Protein AF-A0A061RNR7-F1 (afdb_monomer_lite)

Structure (mmCIF, N/CA/C/O backbone):
data_AF-A0A061RNR7-F1
#
_entry.id   AF-A0A061RNR7-F1
#
loop_
_atom_site.group_PDB
_atom_site.id
_atom_site.type_symbol
_atom_site.label_atom_id
_atom_site.label_alt_id
_atom_site.label_comp_id
_atom_site.label_asym_id
_atom_site.label_entity_id
_atom_site.label_seq_id
_atom_site.pdbx_PDB_ins_code
_atom_site.Cartn_x
_atom_site.Cartn_y
_atom_site.Cartn_z
_atom_site.occupancy
_atom_site.B_iso_or_equiv
_atom_site.auth_seq_id
_atom_site.auth_comp_id
_atom_site.auth_asym_id
_atom_site.auth_atom_id
_atom_site.pdbx_PDB_model_num
ATOM 1 N N . MET A 1 1 ? -3.857 -25.253 -46.825 1.00 35.62 1 MET A N 1
ATOM 2 C CA . MET A 1 1 ? -3.218 -25.472 -45.512 1.00 35.62 1 MET A CA 1
ATOM 3 C C . MET A 1 1 ? -2.551 -24.165 -45.118 1.00 35.62 1 MET A C 1
ATOM 5 O O . MET A 1 1 ? -1.529 -23.829 -45.698 1.00 35.62 1 MET A O 1
ATOM 9 N N . SER A 1 2 ? -3.185 -23.383 -44.243 1.00 35.28 2 SER A N 1
ATOM 10 C CA . SER A 1 2 ? -2.584 -22.168 -43.675 1.00 35.28 2 SER A CA 1
ATOM 11 C C . SER A 1 2 ? -1.634 -22.560 -42.545 1.00 35.28 2 SER A C 1
ATOM 13 O O . SER A 1 2 ? -2.029 -23.392 -41.726 1.00 35.28 2 SER A O 1
ATOM 15 N N . PRO A 1 3 ? -0.423 -21.991 -42.450 1.00 45.66 3 PRO A N 1
ATOM 16 C CA . PRO A 1 3 ? 0.378 -22.135 -41.252 1.00 45.66 3 PRO A CA 1
ATOM 17 C C . PRO A 1 3 ? -0.126 -21.168 -40.173 1.00 45.66 3 PRO A C 1
ATOM 19 O O . PRO A 1 3 ? -0.420 -20.002 -40.434 1.00 45.66 3 PRO A O 1
ATOM 22 N N . ASN A 1 4 ? -0.249 -21.714 -38.965 1.00 39.75 4 ASN A N 1
ATOM 23 C CA . ASN A 1 4 ? -0.663 -21.056 -37.733 1.00 39.75 4 ASN A CA 1
ATOM 24 C C . ASN A 1 4 ? 0.118 -19.761 -37.466 1.00 39.75 4 ASN A C 1
ATOM 26 O O . ASN A 1 4 ? 1.344 -19.780 -37.367 1.00 39.75 4 ASN A O 1
ATOM 30 N N . SER A 1 5 ? -0.606 -18.662 -37.247 1.00 41.75 5 SER A N 1
ATOM 31 C CA . SER A 1 5 ? -0.076 -17.485 -36.562 1.00 41.75 5 SER A CA 1
ATOM 32 C C . SER A 1 5 ? 0.045 -17.830 -35.077 1.00 41.75 5 SER A C 1
ATOM 34 O O . SER A 1 5 ? -0.924 -17.761 -34.326 1.00 41.75 5 SER A O 1
ATOM 36 N N . GLN A 1 6 ? 1.226 -18.287 -34.660 1.00 41.53 6 GLN A N 1
ATOM 37 C CA . GLN A 1 6 ? 1.593 -18.225 -33.252 1.00 41.53 6 GLN A CA 1
ATOM 38 C C . GLN A 1 6 ? 1.894 -16.764 -32.940 1.00 41.53 6 GLN A C 1
ATOM 40 O O . GLN A 1 6 ? 2.841 -16.188 -33.475 1.00 41.53 6 GLN A O 1
ATOM 45 N N . THR A 1 7 ? 1.060 -16.158 -32.102 1.00 43.28 7 THR A N 1
ATOM 46 C CA . THR A 1 7 ? 1.333 -14.869 -31.475 1.00 43.28 7 THR A CA 1
ATOM 47 C C . THR A 1 7 ? 2.645 -14.994 -30.703 1.00 43.28 7 THR A C 1
ATOM 49 O O . THR A 1 7 ? 2.682 -15.570 -29.618 1.00 43.28 7 THR A O 1
ATOM 52 N N . GLN A 1 8 ? 3.742 -14.500 -31.278 1.00 38.94 8 GLN A N 1
ATOM 53 C CA . GLN A 1 8 ? 4.960 -14.249 -30.520 1.00 38.94 8 GLN A CA 1
ATOM 54 C C . GLN A 1 8 ? 4.630 -13.165 -29.498 1.00 38.94 8 GLN A C 1
ATOM 56 O O . GLN A 1 8 ? 4.454 -12.000 -29.849 1.00 38.94 8 GLN A O 1
ATOM 61 N N . ILE A 1 9 ? 4.512 -13.561 -28.234 1.00 49.00 9 ILE A N 1
ATOM 62 C CA . ILE A 1 9 ? 4.596 -12.626 -27.119 1.00 49.00 9 ILE A CA 1
ATOM 63 C C . ILE A 1 9 ? 6.026 -12.089 -27.172 1.00 49.00 9 ILE A C 1
ATOM 65 O O . ILE A 1 9 ? 6.976 -12.815 -26.880 1.00 49.00 9 ILE A O 1
ATOM 69 N N . SER A 1 10 ? 6.184 -10.856 -27.651 1.00 44.12 10 SER A N 1
ATOM 70 C CA . SER A 1 10 ? 7.470 -10.168 -27.689 1.00 44.12 10 SER A CA 1
ATOM 71 C C . SER A 1 10 ? 8.050 -10.148 -26.279 1.00 44.12 10 SER A C 1
ATOM 73 O O . SER A 1 10 ? 7.460 -9.566 -25.369 1.00 44.12 10 SER A O 1
ATOM 75 N N . SER A 1 11 ? 9.203 -10.785 -26.095 1.00 47.28 11 SER A N 1
ATOM 76 C CA . SER A 1 11 ? 9.985 -10.766 -24.861 1.00 47.28 11 SER A CA 1
ATOM 77 C C . SER A 1 11 ? 10.716 -9.429 -24.695 1.00 47.28 11 SER A C 1
ATOM 79 O O . SER A 1 11 ? 11.931 -9.408 -24.494 1.00 47.28 11 SER A O 1
ATOM 81 N N . GLU A 1 12 ? 9.998 -8.314 -24.829 1.00 52.12 12 GLU A N 1
ATOM 82 C CA . GLU A 1 12 ? 10.505 -7.021 -24.374 1.00 52.12 12 GLU A CA 1
ATOM 83 C C . GLU A 1 12 ? 10.797 -7.164 -22.876 1.00 52.12 12 GLU A C 1
ATOM 85 O O . GLU A 1 12 ? 9.929 -7.634 -22.128 1.00 52.12 12 GLU A O 1
ATOM 90 N N . PRO A 1 13 ? 12.021 -6.870 -22.410 1.00 47.91 13 PRO A N 1
ATO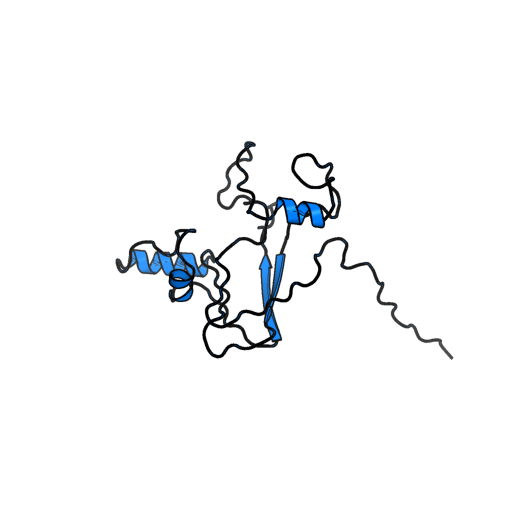M 91 C CA . PRO A 1 13 ? 12.378 -7.170 -21.044 1.00 47.91 13 PRO A CA 1
ATOM 92 C C . PRO A 1 13 ? 11.571 -6.254 -20.128 1.00 47.91 13 PRO A C 1
ATOM 94 O O . PRO A 1 13 ? 11.826 -5.057 -20.034 1.00 47.91 13 PRO A O 1
ATOM 97 N N . SER A 1 14 ? 10.669 -6.842 -19.346 1.00 50.00 14 SER A N 1
ATOM 98 C CA . SER A 1 14 ? 10.030 -6.211 -18.181 1.00 50.00 14 SER A CA 1
ATOM 99 C C . SER A 1 14 ? 11.029 -5.597 -17.179 1.00 50.00 14 SER A C 1
ATOM 101 O O . SER A 1 14 ? 10.627 -4.915 -16.245 1.00 50.00 14 SER A O 1
ATOM 103 N N . ARG A 1 15 ? 12.336 -5.818 -17.381 1.00 53.91 15 ARG A N 1
ATOM 104 C CA . ARG A 1 15 ? 13.461 -5.337 -16.574 1.00 53.91 15 ARG A CA 1
ATOM 105 C C . ARG A 1 15 ? 13.874 -3.887 -16.826 1.00 53.91 15 ARG A C 1
ATOM 107 O O . ARG A 1 15 ? 14.738 -3.408 -16.106 1.00 53.91 15 ARG A O 1
ATOM 114 N N . VAL A 1 16 ? 13.348 -3.194 -17.843 1.00 63.72 16 VAL A N 1
ATOM 115 C CA . VAL A 1 16 ? 13.821 -1.820 -18.129 1.00 63.72 16 VAL A CA 1
ATOM 116 C C . VAL A 1 16 ? 13.364 -0.822 -17.056 1.00 63.72 16 VAL A C 1
ATOM 118 O O . VAL A 1 16 ? 14.097 0.113 -16.757 1.00 63.72 16 VAL A O 1
ATOM 121 N N . PHE A 1 17 ? 12.192 -1.036 -16.448 1.00 66.19 17 PHE A N 1
ATOM 122 C CA . PHE A 1 17 ? 11.580 -0.083 -15.508 1.00 66.19 17 PHE A CA 1
ATOM 123 C C . PHE A 1 17 ? 11.109 -0.716 -14.187 1.00 66.19 17 PHE A C 1
ATOM 125 O O . PHE A 1 17 ? 10.365 -0.083 -13.444 1.00 66.19 17 PHE A O 1
ATOM 132 N N . GLY A 1 18 ? 11.501 -1.962 -13.901 1.00 65.81 18 GLY A N 1
ATOM 133 C CA . GLY A 1 18 ? 11.032 -2.706 -12.732 1.00 65.81 18 GLY A CA 1
ATOM 134 C C . GLY A 1 18 ? 12.139 -3.496 -12.044 1.00 65.81 18 GLY A C 1
ATOM 135 O O . GLY A 1 18 ? 13.037 -4.034 -12.693 1.00 65.81 18 GLY A O 1
ATOM 136 N N . GLU A 1 19 ? 12.049 -3.571 -10.720 1.00 74.62 19 GLU A N 1
ATOM 137 C CA . GLU A 1 19 ? 12.882 -4.435 -9.885 1.00 74.62 19 GLU A CA 1
ATOM 138 C C . GLU A 1 19 ? 12.468 -5.908 -10.006 1.00 74.62 19 GLU A C 1
ATOM 140 O O . GLU A 1 19 ? 11.373 -6.245 -10.464 1.00 74.62 19 GLU A O 1
ATOM 145 N N . ASN A 1 20 ? 13.350 -6.809 -9.563 1.00 77.12 20 ASN A N 1
ATOM 146 C CA . ASN A 1 20 ? 12.965 -8.204 -9.360 1.00 77.12 20 ASN A CA 1
ATOM 147 C C . ASN A 1 20 ? 11.935 -8.311 -8.222 1.00 77.12 20 ASN A C 1
ATOM 149 O O . ASN A 1 20 ? 11.868 -7.464 -7.338 1.00 77.12 20 ASN A O 1
ATOM 153 N N . THR A 1 21 ? 11.160 -9.394 -8.201 1.00 85.88 21 THR A N 1
ATOM 154 C CA . THR A 1 21 ? 10.206 -9.649 -7.117 1.00 85.88 21 THR A CA 1
ATOM 155 C C . THR A 1 21 ? 10.923 -9.899 -5.788 1.00 85.88 21 THR A C 1
ATOM 157 O O . THR A 1 21 ? 11.771 -10.787 -5.691 1.00 85.88 21 THR A O 1
ATOM 160 N N . HIS A 1 22 ? 10.528 -9.161 -4.750 1.00 87.94 22 HIS A N 1
ATOM 161 C CA . HIS A 1 22 ? 10.964 -9.382 -3.374 1.00 87.94 22 HIS A CA 1
ATOM 162 C C . HIS A 1 22 ? 9.978 -10.313 -2.661 1.00 87.94 22 HIS A C 1
ATOM 164 O O . HIS A 1 22 ? 8.774 -10.064 -2.664 1.00 87.94 22 HIS A O 1
ATOM 170 N N . VAL A 1 23 ? 10.483 -11.386 -2.043 1.00 94.69 23 VAL A N 1
ATOM 171 C CA . VAL A 1 23 ? 9.674 -12.328 -1.254 1.00 94.69 23 VAL A CA 1
ATOM 172 C C . VAL A 1 23 ? 10.069 -12.203 0.211 1.00 94.69 23 VAL A C 1
ATOM 174 O O . VAL A 1 23 ? 11.228 -12.420 0.564 1.00 94.69 23 VAL A O 1
ATOM 177 N N . LEU A 1 24 ? 9.104 -11.850 1.058 1.00 95.00 24 LEU A N 1
ATOM 178 C CA . LEU A 1 24 ? 9.287 -11.673 2.497 1.00 95.00 24 LEU A CA 1
ATOM 179 C C . LEU A 1 24 ? 8.515 -12.755 3.254 1.00 95.00 24 LEU A C 1
ATOM 181 O O . LEU A 1 24 ? 7.393 -13.095 2.886 1.00 95.00 24 LEU A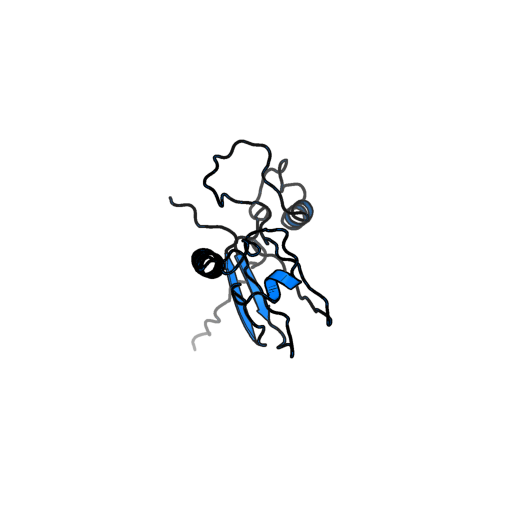 O 1
ATOM 185 N N . ARG A 1 25 ? 9.111 -13.279 4.329 1.00 96.44 25 ARG A N 1
ATOM 186 C CA . ARG A 1 25 ? 8.473 -14.249 5.227 1.00 96.44 25 ARG A CA 1
ATOM 187 C C . ARG A 1 25 ? 8.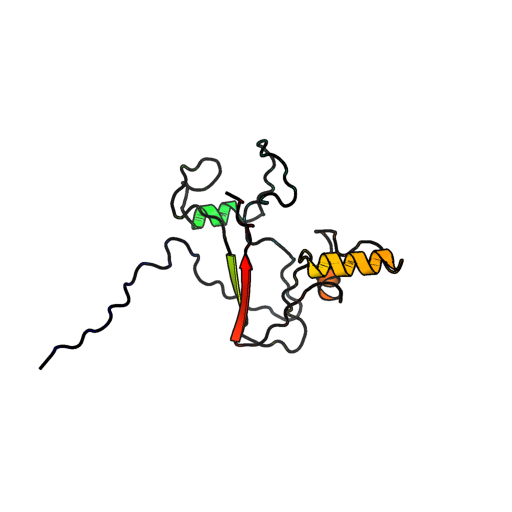597 -13.780 6.669 1.00 96.44 25 ARG A C 1
ATOM 189 O O . ARG A 1 25 ? 9.612 -14.034 7.318 1.00 96.44 25 ARG A O 1
ATOM 196 N N . TYR A 1 26 ? 7.554 -13.126 7.162 1.00 95.62 26 TYR A N 1
ATOM 197 C CA . TYR A 1 26 ? 7.478 -12.691 8.552 1.00 95.62 26 TYR A CA 1
ATOM 198 C C . TYR A 1 26 ? 7.263 -13.889 9.485 1.00 95.62 26 TYR A C 1
ATOM 200 O O . TYR A 1 26 ? 6.460 -14.778 9.210 1.00 95.62 26 TYR A O 1
ATOM 208 N N . GLN A 1 27 ? 8.012 -13.923 10.583 1.00 95.75 27 GLN A N 1
ATOM 209 C CA . GLN A 1 27 ? 7.760 -14.793 11.732 1.00 95.75 27 GLN A CA 1
ATOM 210 C C . GLN A 1 27 ? 6.846 -14.085 12.744 1.00 95.75 27 GLN A C 1
ATOM 212 O O . GLN A 1 27 ? 6.766 -12.854 12.721 1.00 95.75 27 GLN A O 1
ATOM 217 N N . PRO A 1 28 ? 6.205 -14.821 13.672 1.00 93.88 28 PRO A N 1
ATOM 218 C CA . PRO A 1 28 ? 5.426 -14.212 14.746 1.00 93.88 28 PRO A CA 1
ATOM 219 C C . PRO A 1 28 ? 6.200 -13.106 15.479 1.00 93.88 28 PRO A C 1
ATOM 221 O O . PRO A 1 28 ? 7.352 -13.294 15.875 1.00 93.88 28 PRO A O 1
ATOM 224 N N . GLY A 1 29 ? 5.565 -11.942 15.628 1.00 89.81 29 GLY A N 1
ATOM 225 C CA . GLY A 1 29 ? 6.142 -10.753 16.264 1.00 89.81 29 GLY A CA 1
ATOM 226 C C . GLY A 1 29 ? 7.066 -9.912 15.375 1.00 89.81 29 GLY A C 1
ATOM 227 O O . GLY A 1 29 ? 7.459 -8.819 15.781 1.00 89.81 29 GLY A O 1
ATOM 228 N N . GLN A 1 30 ? 7.412 -10.372 14.169 1.00 93.81 30 GLN A N 1
ATOM 229 C CA . GLN A 1 30 ? 8.125 -9.537 13.207 1.00 93.81 30 GLN A CA 1
ATOM 230 C C . GLN A 1 30 ? 7.175 -8.552 12.536 1.00 93.81 30 GLN A C 1
ATOM 232 O O . GLN A 1 30 ? 5.999 -8.832 12.316 1.00 93.81 30 GLN A O 1
ATOM 237 N N . LYS A 1 31 ? 7.721 -7.395 12.180 1.00 89.69 31 LYS A N 1
ATOM 238 C CA . LYS A 1 31 ? 6.983 -6.298 11.567 1.00 89.69 31 LYS A CA 1
ATOM 239 C C . LYS A 1 31 ? 7.892 -5.495 10.652 1.00 89.69 31 LYS A C 1
ATOM 241 O O . LYS A 1 31 ? 9.117 -5.587 10.749 1.00 89.69 31 LYS A O 1
ATOM 246 N N . TYR A 1 32 ? 7.276 -4.690 9.800 1.00 88.44 32 TYR A N 1
ATOM 247 C CA . TYR A 1 32 ? 7.943 -3.609 9.091 1.00 88.44 32 TYR A CA 1
ATOM 248 C C . TYR A 1 32 ? 7.270 -2.305 9.515 1.00 88.44 32 TYR A C 1
ATOM 250 O O . TYR A 1 32 ? 6.054 -2.174 9.402 1.00 88.44 32 TYR A O 1
ATOM 258 N N . GLU A 1 33 ? 8.049 -1.371 10.058 1.00 85.56 33 GLU A N 1
ATOM 259 C CA . GLU A 1 33 ? 7.558 -0.031 10.376 1.00 85.56 33 GLU A CA 1
ATOM 260 C C . GLU A 1 33 ? 7.052 0.680 9.115 1.00 85.56 33 GLU A C 1
ATOM 262 O O . GLU A 1 33 ? 7.547 0.442 8.008 1.00 85.56 33 GLU A O 1
ATOM 267 N N . ALA A 1 34 ? 6.064 1.559 9.285 1.00 84.25 34 ALA A N 1
ATOM 268 C CA . ALA A 1 34 ? 5.507 2.330 8.182 1.00 84.25 34 ALA A CA 1
ATOM 269 C C . ALA A 1 34 ? 6.598 3.184 7.514 1.00 84.25 34 ALA A C 1
ATOM 271 O O . ALA A 1 34 ? 7.345 3.898 8.181 1.00 84.25 34 ALA A O 1
ATOM 272 N N . HIS A 1 35 ? 6.677 3.115 6.189 1.00 82.62 35 HIS A N 1
ATOM 273 C CA . HIS A 1 35 ? 7.671 3.819 5.384 1.00 82.62 35 HIS A CA 1
ATOM 274 C C . HIS A 1 35 ? 7.083 4.203 4.024 1.00 82.62 35 HIS A C 1
ATOM 276 O O . HIS A 1 35 ? 5.916 3.937 3.734 1.00 82.62 35 HIS A O 1
ATOM 282 N N . LEU A 1 36 ? 7.894 4.875 3.210 1.00 82.38 36 LEU A N 1
ATOM 283 C CA . LEU A 1 36 ? 7.601 5.138 1.808 1.00 82.38 36 LEU A CA 1
ATOM 284 C C . LEU A 1 36 ? 8.527 4.287 0.951 1.00 82.38 36 LEU A C 1
ATOM 286 O O . LEU A 1 36 ? 9.723 4.209 1.233 1.00 82.38 36 LEU A O 1
ATOM 290 N N . ASP A 1 37 ? 7.977 3.703 -0.109 1.00 83.94 37 ASP A N 1
ATOM 291 C CA . ASP A 1 37 ? 8.768 2.920 -1.060 1.00 83.94 37 ASP A CA 1
ATOM 292 C C . ASP A 1 37 ? 9.590 3.810 -1.994 1.00 83.94 37 ASP A C 1
ATOM 294 O O . ASP A 1 37 ? 10.603 3.360 -2.527 1.00 83.94 37 ASP A O 1
ATOM 298 N N . SER A 1 38 ? 9.177 5.071 -2.164 1.00 79.81 38 SER A N 1
ATOM 299 C CA . SER A 1 38 ? 9.902 6.084 -2.925 1.00 79.81 38 SER A CA 1
ATOM 300 C C . SER A 1 38 ? 11.094 6.660 -2.160 1.00 79.81 38 SER A C 1
ATOM 302 O O . SER A 1 38 ? 11.034 6.921 -0.956 1.00 79.81 38 SER A O 1
ATOM 304 N N . CYS A 1 39 ? 12.151 6.970 -2.897 1.00 74.00 39 CYS A N 1
ATOM 305 C CA . CYS A 1 39 ? 13.337 7.673 -2.429 1.00 74.00 39 CYS A CA 1
ATOM 306 C C . CYS A 1 39 ? 13.105 9.106 -2.026 1.00 74.00 39 CYS A C 1
ATOM 308 O O . CYS A 1 39 ? 13.763 9.593 -1.110 1.00 74.00 39 CYS A O 1
ATOM 310 N N . PHE A 1 40 ? 12.213 9.791 -2.721 1.00 68.19 40 PHE A N 1
ATOM 311 C CA . PHE A 1 40 ? 12.036 11.216 -2.552 1.00 68.19 40 PHE A CA 1
ATOM 312 C C . PHE A 1 40 ? 10.665 11.508 -1.966 1.00 68.19 40 PHE A C 1
ATOM 314 O O . PHE A 1 40 ? 9.644 11.035 -2.462 1.00 68.19 40 PHE A O 1
ATOM 321 N N . LEU A 1 41 ? 10.630 12.357 -0.940 1.00 62.03 41 LEU A N 1
ATOM 322 C CA . LEU A 1 41 ? 9.398 13.033 -0.561 1.00 62.03 41 LEU A CA 1
ATOM 323 C C . LEU A 1 41 ? 9.041 14.022 -1.673 1.00 62.03 41 LEU A C 1
ATOM 325 O O . LEU A 1 41 ? 9.468 15.175 -1.645 1.00 62.03 41 LEU A O 1
ATOM 329 N N . SER A 1 42 ? 8.277 13.599 -2.679 1.00 50.78 42 SER A N 1
ATOM 330 C CA . SER A 1 42 ? 7.640 14.575 -3.559 1.00 50.78 42 SER A CA 1
ATOM 331 C C . SER A 1 42 ? 6.473 15.221 -2.820 1.00 50.78 42 SER A C 1
ATOM 333 O O . SER A 1 42 ? 5.442 14.589 -2.600 1.00 50.78 42 SER A O 1
ATOM 335 N N . ASP A 1 43 ? 6.651 16.484 -2.448 1.00 47.38 43 ASP A N 1
ATOM 336 C CA . ASP A 1 43 ? 5.614 17.515 -2.399 1.00 47.38 43 ASP A CA 1
ATOM 337 C C . ASP A 1 43 ? 4.247 17.105 -1.821 1.00 47.38 43 ASP A C 1
ATOM 339 O O . ASP A 1 43 ? 3.206 17.422 -2.394 1.00 47.38 43 ASP A O 1
ATOM 343 N N . PHE A 1 44 ? 4.202 16.518 -0.620 1.00 45.25 44 PHE A N 1
ATOM 344 C CA . PHE A 1 44 ? 2.932 16.424 0.123 1.00 45.25 44 PHE A CA 1
ATOM 345 C C . PHE A 1 44 ? 2.412 17.809 0.589 1.00 45.25 44 PHE A C 1
ATOM 347 O O . PHE A 1 44 ? 1.389 17.884 1.264 1.00 45.25 44 PHE A O 1
ATOM 354 N N . ALA A 1 45 ? 3.106 18.913 0.262 1.00 37.91 45 ALA A N 1
ATOM 355 C CA . ALA A 1 45 ? 2.803 20.249 0.781 1.00 37.91 45 ALA A CA 1
ATOM 356 C C . ALA A 1 45 ? 3.088 21.433 -0.171 1.00 37.91 45 ALA A C 1
ATOM 358 O O . ALA A 1 45 ? 3.243 22.552 0.307 1.00 37.91 45 ALA A O 1
ATOM 359 N N . GLY A 1 46 ? 3.175 21.245 -1.497 1.00 39.47 46 GLY A N 1
ATOM 360 C CA . GLY A 1 46 ? 3.311 22.381 -2.434 1.00 39.47 46 GLY A CA 1
ATOM 361 C C . GLY A 1 46 ? 4.525 23.297 -2.185 1.00 39.47 46 GLY A C 1
ATOM 362 O O . GLY A 1 46 ? 4.532 24.453 -2.610 1.00 39.47 46 GLY A O 1
ATOM 363 N N . THR A 1 47 ? 5.544 22.808 -1.480 1.00 39.19 47 THR A N 1
ATOM 364 C CA . THR A 1 47 ? 6.751 23.564 -1.161 1.00 39.19 47 THR A CA 1
ATOM 365 C C . THR A 1 47 ? 7.662 23.590 -2.377 1.00 39.19 47 THR A C 1
ATOM 367 O O . THR A 1 47 ? 8.154 22.563 -2.832 1.00 39.19 47 THR A O 1
ATOM 370 N N . SER A 1 48 ? 7.858 24.792 -2.916 1.00 41.66 48 SER A N 1
ATOM 371 C CA . SER A 1 48 ? 8.780 25.079 -4.009 1.00 41.66 48 SER A CA 1
ATOM 372 C C . SER A 1 48 ? 10.144 24.434 -3.770 1.00 41.66 48 SER A C 1
ATOM 374 O O . SER A 1 48 ? 10.743 24.616 -2.713 1.00 41.66 48 SER A O 1
ATOM 376 N N . ARG A 1 49 ? 10.642 23.725 -4.789 1.00 49.00 49 ARG A N 1
ATOM 377 C CA . ARG A 1 49 ? 11.988 23.148 -4.857 1.00 49.00 49 ARG A CA 1
ATOM 378 C C . ARG A 1 49 ? 13.053 24.232 -4.682 1.00 49.00 49 ARG A C 1
ATOM 380 O O . ARG A 1 49 ? 13.526 24.804 -5.660 1.00 49.00 49 ARG A O 1
ATOM 387 N N . THR A 1 50 ? 13.451 24.494 -3.447 1.00 39.31 50 THR A N 1
ATOM 388 C CA . THR A 1 50 ? 14.752 25.078 -3.136 1.00 39.31 50 THR A CA 1
ATOM 389 C C . THR A 1 50 ? 15.622 23.947 -2.620 1.00 39.31 50 THR A C 1
ATOM 391 O O . THR A 1 50 ? 15.336 23.338 -1.594 1.00 39.31 50 THR A O 1
ATOM 394 N N . SER A 1 51 ? 16.619 23.613 -3.429 1.00 50.12 51 SER A N 1
ATOM 395 C CA . SER A 1 51 ? 17.723 22.703 -3.149 1.00 50.12 51 SER A CA 1
ATOM 396 C C . SER A 1 51 ? 18.188 22.760 -1.689 1.00 50.12 51 SER A C 1
ATOM 398 O O . SER A 1 51 ? 18.687 23.802 -1.283 1.00 50.12 51 SER A O 1
ATOM 400 N N . GLU A 1 52 ? 18.010 21.665 -0.939 1.00 44.06 52 GLU A N 1
ATOM 401 C CA . GLU A 1 52 ? 19.045 21.000 -0.109 1.00 44.06 52 GLU A CA 1
ATOM 402 C C . GLU A 1 52 ? 18.494 20.002 0.930 1.00 44.06 52 GLU A C 1
ATOM 404 O O . GLU A 1 52 ? 19.264 19.195 1.431 1.00 44.06 52 GLU A O 1
ATOM 409 N N . GLU A 1 53 ? 17.181 19.912 1.165 1.00 44.84 53 GLU A N 1
ATOM 410 C CA . GLU A 1 53 ? 16.607 18.884 2.062 1.00 44.84 53 GLU A CA 1
ATOM 411 C C . GLU A 1 53 ? 15.457 18.108 1.405 1.00 44.84 53 GLU A C 1
ATOM 413 O O . GLU A 1 53 ? 14.334 18.038 1.902 1.00 44.84 53 GLU A O 1
ATOM 418 N N . LEU A 1 54 ? 15.733 17.463 0.270 1.00 52.53 54 LEU A N 1
ATOM 419 C CA . LEU A 1 54 ? 14.956 16.268 -0.056 1.00 52.53 54 LEU A CA 1
ATOM 420 C C . LEU A 1 54 ? 15.373 15.203 0.957 1.00 52.53 54 LEU A C 1
ATOM 422 O O . LEU A 1 54 ? 16.454 14.632 0.835 1.00 52.53 54 LEU A O 1
ATOM 426 N N . LEU A 1 55 ? 14.538 14.989 1.979 1.00 56.84 55 LEU A N 1
ATOM 427 C CA . LEU A 1 55 ? 14.661 13.872 2.916 1.00 56.84 55 LEU A CA 1
ATOM 428 C C . LEU A 1 55 ? 14.609 12.576 2.102 1.00 56.84 55 LEU A C 1
ATOM 430 O O . LEU A 1 55 ? 13.536 12.063 1.784 1.00 56.84 55 LEU A O 1
ATOM 434 N N . MET A 1 56 ? 15.786 12.111 1.693 1.00 62.22 56 MET A N 1
ATOM 435 C CA . MET A 1 56 ? 15.956 10.868 0.967 1.00 62.22 56 MET A CA 1
ATOM 436 C C . MET A 1 56 ? 15.827 9.725 1.965 1.00 62.22 56 MET A C 1
ATOM 438 O O . MET A 1 56 ? 16.484 9.741 3.009 1.00 62.22 56 MET A O 1
ATOM 442 N N . SER A 1 57 ? 14.968 8.753 1.673 1.00 63.78 57 SER A N 1
ATOM 443 C CA . SER A 1 57 ? 14.775 7.622 2.578 1.00 63.78 57 SER A CA 1
ATOM 444 C C . SER A 1 57 ? 16.081 6.833 2.758 1.00 63.78 57 SER A C 1
ATOM 446 O O . SER A 1 57 ? 16.899 6.689 1.841 1.00 63.78 57 SER A O 1
ATOM 448 N N . THR A 1 58 ? 16.314 6.343 3.977 1.00 59.22 58 THR A N 1
ATOM 449 C CA . THR A 1 58 ? 17.464 5.486 4.287 1.00 59.22 58 THR A CA 1
ATOM 450 C C . THR A 1 58 ? 17.360 4.196 3.465 1.00 59.22 58 THR A C 1
ATOM 452 O O . THR A 1 58 ? 16.383 3.467 3.598 1.00 59.22 58 THR A O 1
ATOM 455 N N . GLY A 1 59 ? 18.347 3.927 2.602 1.00 62.94 59 GLY A N 1
ATOM 456 C CA . GLY A 1 59 ? 18.363 2.784 1.672 1.00 62.94 59 GLY A CA 1
ATOM 457 C C . GLY A 1 59 ? 18.174 3.150 0.195 1.00 62.94 59 GLY A C 1
ATOM 458 O O . GLY A 1 59 ? 18.346 2.301 -0.683 1.00 62.94 59 GLY A O 1
ATOM 459 N N . CYS A 1 60 ? 17.846 4.408 -0.108 1.00 70.69 60 CYS A N 1
ATOM 460 C CA . CYS A 1 60 ? 17.684 4.840 -1.492 1.00 70.69 60 CYS A CA 1
ATOM 461 C C . CYS A 1 60 ? 18.958 5.054 -2.311 1.00 70.69 60 CYS A C 1
ATOM 463 O O . CYS A 1 60 ? 18.925 4.764 -3.508 1.00 70.69 60 CYS A O 1
ATOM 465 N N . PRO A 1 61 ? 20.093 5.485 -1.735 1.00 65.94 61 PRO A N 1
ATOM 466 C CA . PRO A 1 61 ? 21.366 5.463 -2.448 1.00 65.94 61 PRO A CA 1
ATOM 467 C C . PRO A 1 61 ? 21.715 4.068 -2.982 1.00 65.94 61 PRO A C 1
ATOM 469 O O . PRO A 1 61 ? 22.074 3.932 -4.151 1.00 65.94 61 PRO A O 1
ATOM 472 N N . GLU A 1 62 ? 21.557 3.028 -2.160 1.00 66.62 62 GLU A N 1
ATOM 473 C CA . GLU A 1 62 ? 21.826 1.640 -2.541 1.00 66.62 62 GLU A CA 1
ATOM 474 C C . GLU 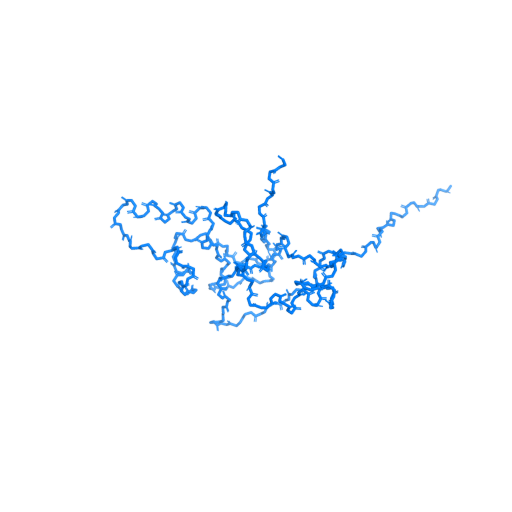A 1 62 ? 20.851 1.154 -3.615 1.00 66.62 62 GLU A C 1
ATOM 476 O O . GLU A 1 62 ? 21.272 0.519 -4.583 1.00 66.62 62 GLU A O 1
ATOM 481 N N . PHE A 1 63 ? 19.563 1.483 -3.479 1.00 68.38 63 PHE A N 1
ATOM 482 C CA . PHE A 1 63 ? 18.552 1.154 -4.480 1.00 68.38 63 PHE A CA 1
ATOM 483 C C . PHE A 1 63 ? 18.860 1.797 -5.842 1.00 68.38 63 PHE A C 1
ATOM 485 O O . PHE A 1 63 ? 18.954 1.092 -6.847 1.00 68.38 63 PHE A O 1
ATOM 492 N N . LEU A 1 64 ? 19.102 3.111 -5.886 1.00 68.19 64 LEU A N 1
ATOM 493 C CA . LEU A 1 64 ? 19.427 3.822 -7.127 1.00 68.19 64 LEU A CA 1
ATOM 494 C C . LEU A 1 64 ? 20.729 3.301 -7.755 1.00 68.19 64 LEU A C 1
ATOM 496 O O . LEU A 1 64 ? 20.831 3.190 -8.979 1.00 68.19 64 LEU A O 1
ATOM 500 N N . GLN A 1 65 ? 21.708 2.918 -6.931 1.00 64.81 65 GLN A N 1
ATOM 501 C CA . GLN A 1 65 ? 22.944 2.294 -7.397 1.00 64.81 65 GLN A CA 1
ATOM 502 C C . GLN A 1 65 ? 22.709 0.893 -7.987 1.00 64.81 65 GLN A C 1
ATOM 504 O O . GLN A 1 65 ? 23.359 0.537 -8.968 1.00 64.81 65 GLN A O 1
ATOM 509 N N . GLN A 1 66 ? 21.777 0.101 -7.453 1.00 64.12 66 GLN A N 1
ATOM 510 C CA . GLN A 1 66 ? 21.388 -1.187 -8.043 1.00 64.12 66 GLN A CA 1
ATOM 511 C C . GLN A 1 66 ? 20.557 -1.017 -9.322 1.00 64.12 66 GLN A C 1
ATOM 513 O O . GLN A 1 66 ? 20.717 -1.801 -10.257 1.00 64.12 66 GLN A O 1
ATOM 518 N N . ALA A 1 67 ? 19.707 0.011 -9.384 1.00 64.19 67 ALA A N 1
ATOM 519 C CA . ALA A 1 67 ? 18.816 0.264 -10.512 1.00 64.19 67 ALA A CA 1
ATOM 520 C C . ALA A 1 67 ? 19.569 0.738 -11.773 1.00 64.19 67 ALA A C 1
ATOM 522 O O . ALA A 1 67 ? 19.229 0.335 -12.883 1.00 64.19 67 ALA A O 1
ATOM 523 N N . GLY A 1 68 ? 20.647 1.520 -11.652 1.00 62.66 68 GLY A N 1
ATOM 524 C CA . GLY A 1 68 ? 21.423 1.945 -12.832 1.00 62.66 68 GLY A CA 1
ATOM 525 C C . GLY A 1 68 ? 22.891 2.298 -12.594 1.00 62.66 68 GLY A C 1
ATOM 526 O O . GLY A 1 68 ? 23.511 2.966 -13.427 1.00 62.66 68 GLY A O 1
ATOM 527 N N . GLY A 1 69 ? 23.482 1.815 -11.501 1.00 60.16 69 GLY A N 1
ATOM 528 C CA . GLY A 1 69 ? 24.919 1.910 -11.248 1.00 60.16 69 GLY A CA 1
ATOM 529 C C . GLY A 1 69 ? 25.387 3.316 -10.847 1.00 60.16 69 GLY A C 1
ATOM 530 O O . GLY A 1 69 ? 24.591 4.137 -10.393 1.00 60.16 69 GLY A O 1
ATOM 531 N N . PRO A 1 70 ? 26.684 3.642 -11.023 1.00 57.41 70 PRO A N 1
ATOM 532 C CA . PRO A 1 70 ? 27.262 4.938 -10.636 1.00 57.41 70 PRO A CA 1
ATOM 533 C C . PRO A 1 70 ? 26.698 6.142 -11.417 1.00 57.41 70 PRO A C 1
ATOM 535 O O . PRO A 1 70 ? 27.063 7.279 -11.136 1.00 57.41 70 PRO A O 1
ATOM 538 N N . ASN A 1 71 ? 25.816 5.904 -12.394 1.00 62.69 71 ASN A N 1
ATOM 539 C CA . ASN A 1 71 ? 25.168 6.933 -13.205 1.00 62.69 71 ASN A CA 1
ATOM 540 C C . ASN A 1 71 ? 23.835 7.428 -12.616 1.00 62.69 71 ASN A C 1
ATOM 542 O O . ASN A 1 71 ? 23.235 8.342 -13.187 1.00 62.69 71 ASN A O 1
ATOM 546 N N . CYS A 1 72 ? 23.371 6.847 -11.505 1.00 65.56 72 CYS A N 1
ATOM 547 C CA . CYS A 1 72 ? 22.165 7.270 -10.795 1.00 65.56 72 CYS A CA 1
ATOM 548 C C . CYS A 1 72 ? 22.509 8.029 -9.501 1.00 65.56 72 CYS A C 1
ATOM 550 O O . CYS A 1 72 ? 23.536 7.775 -8.876 1.00 65.56 72 CYS A O 1
ATOM 552 N N . GLY A 1 73 ? 21.644 8.964 -9.090 1.00 56.69 73 GLY A N 1
ATOM 553 C CA . GLY A 1 73 ? 21.838 9.806 -7.899 1.00 56.69 73 GLY A CA 1
ATOM 554 C C . GLY A 1 73 ? 22.315 11.233 -8.209 1.00 56.69 73 GLY A C 1
ATOM 555 O O . GLY A 1 73 ? 22.392 11.634 -9.366 1.00 56.69 73 GLY A O 1
ATOM 556 N N . PHE A 1 74 ? 22.626 12.012 -7.164 1.00 53.66 74 PHE A N 1
ATOM 557 C CA . PHE A 1 74 ? 22.868 13.468 -7.243 1.00 53.66 74 PHE A CA 1
ATOM 558 C C . PHE A 1 74 ? 24.030 13.884 -8.168 1.00 53.66 74 PHE A C 1
ATOM 560 O O . PHE A 1 74 ? 24.040 15.000 -8.677 1.00 53.66 74 PHE A O 1
ATOM 567 N N . GLN A 1 75 ? 24.999 12.992 -8.400 1.00 55.62 75 GLN A N 1
ATOM 568 C CA . GLN A 1 75 ? 26.151 13.224 -9.286 1.00 55.62 75 GLN A CA 1
ATOM 569 C C . GLN A 1 75 ? 26.087 12.410 -10.593 1.00 55.62 75 GLN A C 1
ATOM 571 O O . GLN A 1 75 ? 27.004 12.482 -11.408 1.00 55.62 75 GLN A O 1
ATOM 576 N N . GLY A 1 76 ? 25.028 11.621 -10.789 1.00 57.78 76 GLY A N 1
ATOM 577 C CA . GLY A 1 76 ? 24.845 10.779 -11.966 1.00 57.78 76 GLY A CA 1
ATOM 578 C C . GLY A 1 76 ? 24.227 11.536 -13.146 1.00 57.78 76 GLY A C 1
ATOM 579 O O . GLY A 1 76 ? 23.522 12.527 -12.967 1.00 57.78 76 GLY A O 1
ATOM 580 N N . HIS A 1 77 ? 24.458 11.062 -14.374 1.00 55.41 77 HIS A N 1
ATOM 581 C CA . HIS A 1 77 ? 23.876 11.662 -15.585 1.00 55.41 77 HIS A CA 1
ATOM 582 C C . HIS A 1 77 ? 22.427 11.229 -15.866 1.00 55.41 77 HIS A C 1
ATOM 584 O O . HIS A 1 77 ? 21.814 11.754 -16.794 1.00 55.41 77 HIS A O 1
ATOM 590 N N . GLY A 1 78 ? 21.870 10.318 -15.059 1.00 57.78 78 GLY A N 1
ATOM 591 C CA . GLY A 1 78 ? 20.519 9.795 -15.239 1.00 57.78 78 GLY A CA 1
ATOM 592 C C . GLY A 1 78 ? 20.396 8.892 -16.473 1.00 57.78 78 GLY A C 1
ATOM 593 O O . GLY A 1 78 ? 21.072 9.054 -17.484 1.00 57.78 78 GLY A O 1
ATOM 594 N N . GLY A 1 79 ? 19.523 7.895 -16.391 1.00 54.22 79 GLY A N 1
ATOM 595 C CA . GLY A 1 79 ? 19.226 6.948 -17.464 1.00 54.22 79 GLY A CA 1
ATOM 596 C C . GLY A 1 79 ? 17.840 6.345 -17.261 1.00 54.22 79 GLY A C 1
ATOM 597 O O . GLY A 1 79 ? 17.226 6.563 -16.219 1.00 54.22 79 GLY A O 1
ATOM 598 N N . VAL A 1 80 ? 17.345 5.574 -18.235 1.00 57.75 80 VAL A N 1
ATOM 599 C CA . VAL A 1 80 ? 16.004 4.949 -18.173 1.00 57.75 80 VAL A CA 1
ATOM 600 C C . VAL A 1 80 ? 15.806 4.049 -16.947 1.00 57.75 80 VAL A C 1
ATOM 602 O O . VAL A 1 80 ? 14.677 3.874 -16.508 1.00 57.75 80 VAL A O 1
ATOM 605 N N . THR A 1 81 ? 16.899 3.546 -16.364 1.00 57.41 81 THR A N 1
ATOM 606 C CA . THR A 1 81 ? 16.889 2.709 -15.159 1.00 57.41 81 THR A CA 1
ATOM 607 C C . THR A 1 81 ? 17.203 3.475 -13.866 1.00 57.41 81 THR A C 1
ATOM 609 O O . THR A 1 81 ? 17.171 2.891 -12.792 1.00 57.41 81 THR A O 1
ATOM 612 N N . CYS A 1 82 ? 17.470 4.787 -13.923 1.00 64.00 82 CYS A N 1
ATOM 613 C CA . CYS A 1 82 ? 17.695 5.633 -12.738 1.00 64.00 82 CYS A CA 1
ATOM 614 C C . CYS A 1 82 ? 16.386 6.171 -12.136 1.00 64.00 82 CYS A C 1
ATOM 616 O O . CYS A 1 82 ? 16.345 7.292 -11.625 1.00 64.00 82 CYS A O 1
ATOM 618 N N . GLY A 1 83 ? 15.306 5.403 -12.274 1.00 70.31 83 GLY A N 1
ATOM 619 C CA . GLY A 1 83 ? 13.980 5.761 -11.796 1.00 70.31 83 GLY A CA 1
ATOM 620 C C . GLY A 1 83 ? 13.774 5.375 -10.336 1.00 70.31 83 GLY A C 1
ATOM 621 O O . GLY A 1 83 ? 14.355 4.415 -9.841 1.00 70.31 83 GLY A O 1
ATOM 622 N N . ASP A 1 84 ? 12.915 6.132 -9.666 1.00 76.62 84 ASP A N 1
ATOM 623 C CA . ASP A 1 84 ? 12.355 5.752 -8.374 1.00 76.62 84 ASP A CA 1
ATOM 624 C C . ASP A 1 84 ? 11.110 4.862 -8.564 1.00 76.62 84 ASP A C 1
ATOM 626 O O . ASP A 1 84 ? 10.542 4.793 -9.661 1.00 76.62 84 ASP A O 1
ATOM 630 N N . ARG A 1 85 ? 10.646 4.199 -7.503 1.00 80.81 85 ARG A N 1
ATOM 631 C CA . ARG A 1 85 ? 9.447 3.351 -7.520 1.00 80.81 85 ARG A CA 1
ATOM 632 C C . ARG A 1 85 ? 8.199 4.203 -7.693 1.00 80.81 85 ARG A C 1
ATOM 634 O O . ARG A 1 85 ? 7.716 4.815 -6.744 1.00 80.81 85 ARG A O 1
ATOM 641 N N . LEU A 1 86 ? 7.638 4.210 -8.901 1.00 83.06 86 LEU A N 1
ATOM 642 C CA . LEU A 1 86 ? 6.383 4.912 -9.191 1.00 83.06 86 LEU A CA 1
ATOM 643 C C . LEU A 1 86 ? 5.187 4.300 -8.443 1.00 83.06 86 LEU A C 1
ATOM 645 O O . LEU A 1 86 ? 4.318 5.026 -7.957 1.00 83.06 86 LEU A O 1
ATOM 649 N N . ALA A 1 87 ? 5.140 2.973 -8.369 1.00 89.19 87 ALA A N 1
ATOM 650 C CA . ALA A 1 87 ? 4.060 2.218 -7.754 1.00 89.19 87 ALA A CA 1
ATOM 651 C C . ALA A 1 87 ? 4.584 0.910 -7.160 1.00 89.19 87 ALA A C 1
ATOM 653 O O . ALA A 1 87 ? 5.588 0.370 -7.629 1.00 89.19 87 ALA A O 1
ATOM 654 N N . THR A 1 88 ? 3.851 0.389 -6.183 1.00 92.12 88 THR A N 1
ATOM 655 C CA . THR A 1 88 ? 4.153 -0.869 -5.501 1.00 92.12 88 THR A CA 1
ATOM 656 C C . THR A 1 88 ? 2.991 -1.832 -5.653 1.00 92.12 88 THR A C 1
ATOM 658 O O . THR A 1 88 ? 1.837 -1.479 -5.406 1.00 92.12 88 THR A O 1
ATOM 661 N N . PHE A 1 89 ? 3.314 -3.065 -6.038 1.00 94.75 89 PHE A N 1
ATOM 662 C CA . PHE A 1 89 ? 2.372 -4.172 -6.134 1.00 94.75 89 PHE A CA 1
ATOM 663 C C . PHE A 1 89 ? 2.705 -5.224 -5.074 1.00 94.75 89 PHE A C 1
ATOM 665 O O . PHE A 1 89 ? 3.661 -5.987 -5.222 1.00 94.75 89 PHE A O 1
ATOM 672 N N . LEU A 1 90 ? 1.929 -5.244 -3.991 1.00 97.12 90 LEU A N 1
ATOM 673 C CA . LEU A 1 90 ? 2.095 -6.166 -2.871 1.00 97.12 90 LEU A CA 1
ATOM 674 C C . LEU A 1 90 ? 1.130 -7.340 -3.029 1.00 97.12 90 LEU A C 1
ATOM 676 O O . LEU A 1 90 ? -0.079 -7.139 -3.034 1.00 97.12 90 LEU A O 1
ATOM 680 N N . MET A 1 91 ? 1.660 -8.558 -3.134 1.00 97.94 91 MET A N 1
ATOM 681 C CA . MET A 1 91 ? 0.869 -9.790 -3.204 1.00 97.94 91 MET A CA 1
ATOM 682 C C . MET A 1 91 ? 0.965 -10.555 -1.888 1.00 97.94 91 MET A C 1
ATOM 684 O O . MET A 1 91 ? 2.066 -10.777 -1.378 1.00 97.94 91 MET A O 1
ATOM 688 N N . TYR A 1 92 ? -0.169 -11.016 -1.372 1.00 98.25 92 TYR A N 1
ATOM 689 C CA . TYR A 1 92 ? -0.211 -11.873 -0.195 1.00 98.25 92 TYR A CA 1
ATOM 690 C C . TYR A 1 92 ? -0.157 -13.338 -0.618 1.00 98.25 92 TYR A C 1
ATOM 692 O O . TYR A 1 92 ? -1.026 -13.838 -1.330 1.00 98.25 92 TYR A O 1
ATOM 700 N N . LEU A 1 93 ? 0.890 -14.038 -0.183 1.00 97.94 93 LEU A N 1
ATOM 701 C CA . LEU A 1 93 ? 1.089 -15.454 -0.508 1.00 97.94 93 LEU A CA 1
ATOM 702 C C . LEU A 1 93 ? 0.432 -16.393 0.516 1.00 97.94 93 LEU A C 1
ATOM 704 O O . LEU A 1 93 ? 0.193 -17.556 0.208 1.00 97.94 93 LEU A O 1
ATOM 708 N N . GLU A 1 94 ? 0.127 -15.888 1.713 1.00 96.94 94 GLU A N 1
ATOM 709 C CA . GLU A 1 94 ? -0.465 -16.635 2.826 1.00 96.94 94 GLU A CA 1
ATOM 710 C C . GLU A 1 94 ? -1.497 -15.767 3.571 1.00 96.94 94 GLU A C 1
ATOM 712 O O . GLU A 1 94 ? -1.414 -14.537 3.546 1.00 96.94 94 GLU A O 1
ATOM 717 N N . SER A 1 95 ? -2.449 -16.421 4.247 1.00 97.88 95 SER A N 1
ATOM 718 C CA . SER A 1 95 ? -3.418 -15.788 5.153 1.00 97.88 95 SER A CA 1
ATOM 719 C C . SER A 1 95 ? -3.008 -16.069 6.607 1.00 97.88 95 SER A C 1
ATOM 721 O O . SER A 1 95 ? -3.203 -17.200 7.062 1.00 97.88 95 SER A O 1
ATOM 723 N N . PRO A 1 96 ? -2.421 -15.108 7.343 1.00 96.38 96 PRO A N 1
ATOM 724 C CA . PRO A 1 96 ? -2.058 -15.307 8.743 1.00 96.38 96 PRO A CA 1
ATOM 725 C C . PRO A 1 96 ? -3.308 -15.431 9.628 1.00 96.38 96 PRO A C 1
ATOM 727 O O . PRO A 1 96 ? -4.338 -14.818 9.346 1.00 96.38 96 PRO A O 1
ATOM 730 N N . GLU A 1 97 ? -3.209 -16.208 10.711 1.00 95.62 97 GLU A N 1
ATOM 731 C CA . GLU A 1 97 ? -4.303 -16.372 11.685 1.00 95.62 97 GLU A CA 1
ATOM 732 C C . GLU A 1 97 ? -4.572 -15.088 12.487 1.00 95.62 97 GLU A C 1
ATOM 734 O O . GLU A 1 97 ? -5.721 -14.791 12.810 1.00 95.62 97 GLU A O 1
ATOM 739 N N . GLU A 1 98 ? -3.522 -14.317 12.789 1.00 93.75 98 GLU A N 1
ATOM 740 C CA . GLU A 1 98 ? -3.593 -13.057 13.531 1.00 93.75 98 GLU A CA 1
ATOM 741 C C . GLU A 1 98 ? -2.569 -12.051 12.986 1.00 93.75 98 GLU A C 1
ATOM 743 O O . GLU A 1 98 ? -1.439 -12.410 12.641 1.00 93.75 98 GLU A O 1
ATOM 748 N N . GLY A 1 99 ? -2.965 -10.777 12.943 1.00 92.94 99 GLY A N 1
ATOM 749 C CA . GLY A 1 99 ? -2.110 -9.670 12.533 1.00 92.94 99 GLY A CA 1
ATOM 750 C C . GLY A 1 99 ? -1.714 -9.711 11.054 1.00 92.94 99 GLY A C 1
ATOM 751 O O . GLY A 1 99 ? -2.415 -10.262 10.201 1.00 92.94 99 GLY A O 1
ATOM 752 N N . GLY A 1 100 ? -0.553 -9.122 10.755 1.00 93.94 100 GLY A N 1
ATOM 753 C CA . GLY A 1 100 ? 0.025 -9.084 9.410 1.00 93.94 100 GLY A CA 1
ATOM 754 C C . GLY A 1 100 ? -0.577 -8.017 8.494 1.00 93.94 100 GLY A C 1
ATOM 755 O O . GLY A 1 100 ? -0.253 -7.992 7.307 1.00 93.94 100 GLY A O 1
ATOM 756 N N . GLU A 1 101 ? -1.436 -7.135 9.007 1.00 95.38 101 GLU A N 1
ATOM 757 C CA . GLU A 1 101 ? -2.098 -6.120 8.198 1.00 95.38 101 GLU A CA 1
ATOM 758 C C . GLU A 1 101 ? -1.115 -5.154 7.544 1.00 95.38 101 GLU A C 1
ATOM 760 O O . GLU A 1 101 ? -0.146 -4.686 8.143 1.00 95.38 101 GLU A O 1
ATOM 765 N N . THR A 1 102 ? -1.418 -4.779 6.304 1.00 95.06 102 THR A N 1
ATOM 766 C CA . THR A 1 102 ? -0.761 -3.644 5.655 1.00 95.06 102 THR A CA 1
ATOM 767 C C . THR A 1 102 ? -1.503 -2.372 6.037 1.00 95.06 102 THR A C 1
ATOM 769 O O . THR A 1 102 ? -2.629 -2.140 5.593 1.00 95.06 102 THR A O 1
ATOM 772 N N . ALA A 1 103 ? -0.891 -1.568 6.904 1.00 92.75 103 ALA A N 1
ATOM 773 C CA . ALA A 1 103 ? -1.464 -0.327 7.407 1.00 92.75 103 ALA A CA 1
ATOM 774 C C . ALA A 1 103 ? -1.073 0.878 6.539 1.00 92.75 103 ALA A C 1
ATOM 776 O O . ALA A 1 103 ? 0.084 1.030 6.155 1.00 92.75 103 ALA A O 1
ATOM 777 N N . PHE A 1 104 ? -2.025 1.787 6.310 1.00 91.75 104 PHE A N 1
ATOM 778 C CA . PHE A 1 104 ? -1.834 3.058 5.607 1.00 91.75 104 PHE A CA 1
ATOM 779 C C . PHE A 1 104 ? -2.166 4.248 6.533 1.00 91.75 104 PHE A C 1
ATOM 781 O O . PHE A 1 104 ? -3.247 4.847 6.435 1.00 91.75 104 PHE A O 1
ATOM 788 N N . PRO A 1 105 ? -1.237 4.646 7.429 1.00 86.94 105 PRO A N 1
ATOM 789 C CA . PRO A 1 105 ? -1.466 5.697 8.431 1.00 86.94 105 PRO A CA 1
ATOM 790 C C . PRO A 1 105 ? -1.831 7.064 7.849 1.00 86.94 105 PRO A C 1
ATOM 792 O O . PRO A 1 105 ? -2.505 7.860 8.491 1.00 86.94 105 PRO A O 1
ATOM 795 N N . ARG A 1 106 ? -1.395 7.346 6.616 1.00 84.31 106 ARG A N 1
ATOM 796 C CA . ARG A 1 106 ? -1.612 8.635 5.943 1.00 84.31 106 ARG A CA 1
ATOM 797 C C . ARG A 1 106 ? -2.642 8.583 4.816 1.00 84.31 106 ARG A C 1
ATOM 799 O O . ARG A 1 106 ? -2.765 9.550 4.068 1.00 84.31 106 ARG A O 1
ATOM 806 N N . ALA A 1 107 ? -3.382 7.481 4.682 1.00 87.75 107 ALA A N 1
ATOM 807 C CA . ALA A 1 107 ? -4.496 7.429 3.742 1.00 87.75 107 ALA A CA 1
ATOM 808 C C . ALA A 1 107 ? -5.541 8.493 4.100 1.00 87.75 107 ALA A C 1
ATOM 810 O O . ALA A 1 107 ? -5.804 8.737 5.277 1.00 87.75 107 ALA A O 1
ATOM 811 N N . LEU A 1 108 ? -6.182 9.094 3.093 1.00 86.56 108 LEU A N 1
ATOM 812 C CA . LEU A 1 108 ? -7.195 10.130 3.316 1.00 86.56 108 LEU A CA 1
ATOM 813 C C . LEU A 1 108 ? -8.291 9.657 4.280 1.00 86.56 108 LEU A C 1
ATOM 815 O O . LEU A 1 108 ? -8.635 10.383 5.203 1.00 86.56 108 LEU A O 1
ATOM 819 N N . ALA A 1 109 ? -8.768 8.420 4.115 1.00 85.38 109 ALA A N 1
ATOM 820 C CA . ALA A 1 109 ? -9.750 7.815 5.012 1.00 85.38 109 ALA A CA 1
ATOM 821 C C . ALA A 1 109 ? -9.270 7.788 6.475 1.00 85.38 109 ALA A C 1
ATOM 823 O O . ALA A 1 109 ? -10.033 8.155 7.367 1.00 85.38 109 ALA A O 1
ATOM 824 N N . THR A 1 110 ? -7.999 7.443 6.710 1.00 85.62 110 THR A N 1
ATOM 825 C CA . THR A 1 110 ? -7.376 7.477 8.041 1.00 85.62 110 THR A CA 1
ATOM 826 C C . THR A 1 110 ? -7.375 8.887 8.620 1.00 85.62 110 THR A C 1
ATOM 828 O O . THR A 1 110 ? -7.795 9.100 9.756 1.00 85.62 110 THR A O 1
ATOM 831 N N . LEU A 1 111 ? -6.944 9.873 7.827 1.00 82.38 111 LEU A N 1
ATOM 832 C CA . LEU A 1 111 ? -6.870 11.271 8.256 1.00 82.38 111 LEU A CA 1
ATOM 833 C C . LEU A 1 111 ? -8.265 11.843 8.553 1.00 82.38 111 LEU A C 1
ATOM 835 O O . LEU A 1 111 ? -8.443 12.564 9.532 1.00 82.38 111 LEU A O 1
ATOM 839 N N . THR A 1 112 ? -9.269 11.499 7.742 1.00 83.62 112 THR A N 1
ATOM 840 C CA . THR A 1 112 ? -10.664 11.907 7.950 1.00 83.62 112 THR A CA 1
ATOM 841 C C . THR A 1 112 ? -11.256 11.274 9.207 1.00 83.62 112 THR A C 1
ATOM 843 O O . THR A 1 112 ? -11.878 11.982 9.998 1.00 83.62 112 THR A O 1
ATOM 846 N N . ALA A 1 113 ? -11.038 9.974 9.427 1.00 81.38 113 ALA A N 1
ATOM 847 C CA . ALA A 1 113 ? -11.492 9.286 10.633 1.00 81.38 113 ALA A CA 1
ATOM 848 C C . ALA A 1 113 ? -10.841 9.879 11.892 1.00 81.38 113 ALA A C 1
ATOM 850 O O . ALA A 1 113 ? -11.535 10.199 12.856 1.00 81.38 113 ALA A O 1
ATOM 851 N N . ALA A 1 114 ? -9.529 10.125 11.856 1.00 75.44 114 ALA A N 1
ATOM 852 C CA . ALA A 1 114 ? -8.813 10.771 12.952 1.00 75.44 114 ALA A CA 1
ATOM 853 C C . ALA A 1 114 ? -9.350 12.185 13.245 1.00 75.44 114 ALA A C 1
ATOM 855 O O . ALA A 1 114 ? -9.584 12.529 14.402 1.00 75.44 114 ALA A O 1
ATOM 856 N N . ALA A 1 115 ? -9.605 12.995 12.212 1.00 76.00 115 ALA A N 1
ATOM 857 C CA . ALA A 1 115 ? -10.169 14.335 12.375 1.00 76.00 115 ALA A CA 1
ATOM 858 C C . ALA A 1 115 ? -11.588 14.315 12.975 1.00 76.00 115 ALA A C 1
ATOM 860 O O . ALA A 1 115 ? -11.921 15.164 13.806 1.00 76.00 115 ALA A O 1
ATOM 861 N N . ALA A 1 116 ? -12.416 13.336 12.598 1.00 76.75 116 ALA A N 1
ATOM 862 C CA . ALA A 1 116 ? -13.747 13.154 13.171 1.00 76.75 116 ALA A CA 1
ATOM 863 C C . ALA A 1 116 ? -13.678 12.844 14.677 1.00 76.75 116 ALA A C 1
ATOM 865 O O . ALA A 1 116 ? -14.358 13.502 15.464 1.00 76.75 116 ALA A O 1
ATOM 866 N N . GLU A 1 117 ? -12.803 11.927 15.093 1.00 71.25 117 GLU A N 1
ATOM 867 C CA . GLU A 1 117 ? -12.580 11.590 16.509 1.00 71.25 117 GLU A CA 1
ATOM 868 C C . GLU A 1 117 ? -12.054 12.790 17.318 1.00 71.25 117 GLU A C 1
ATOM 870 O O . GLU A 1 117 ? -12.490 13.031 18.449 1.00 71.25 117 GLU A O 1
ATOM 875 N N . MET A 1 118 ? -11.172 13.606 16.723 1.00 66.88 118 MET A N 1
ATOM 876 C CA . MET A 1 118 ? -10.695 14.853 17.337 1.00 66.88 118 MET A CA 1
ATOM 877 C C . MET A 1 118 ? -11.838 15.848 17.568 1.00 66.88 118 MET A C 1
ATOM 879 O O . MET A 1 118 ? -11.924 16.448 18.640 1.00 66.88 118 MET A O 1
ATOM 883 N N . SER A 1 119 ? -12.749 16.003 16.601 1.00 66.31 119 SER A N 1
ATOM 884 C CA . SER A 1 119 ? -13.904 16.905 16.732 1.00 66.31 119 SER A CA 1
ATOM 885 C C . SER A 1 119 ? -14.891 16.486 17.831 1.00 66.31 119 SER A C 1
ATOM 887 O O . SER A 1 119 ? -15.630 17.321 18.348 1.00 66.31 119 SER A O 1
ATOM 889 N N . GLN A 1 120 ? -14.867 15.212 18.235 1.00 69.06 120 GLN A N 1
ATOM 890 C CA . GLN A 1 120 ? -15.706 14.650 19.298 1.00 69.06 120 GLN A CA 1
ATOM 891 C C . GLN A 1 120 ? -15.036 14.697 20.682 1.00 69.06 120 GLN A C 1
ATOM 893 O O . GLN A 1 120 ? -15.574 14.160 21.650 1.00 69.06 120 GLN A O 1
ATOM 898 N N . GLY A 1 121 ? -13.863 15.334 20.793 1.00 59.72 121 GLY A N 1
ATOM 899 C CA . GLY A 1 121 ? -13.135 15.500 22.053 1.00 59.72 121 GLY A CA 1
ATOM 900 C C . GLY A 1 121 ? -12.616 14.189 22.645 1.00 59.72 121 GLY A C 1
ATOM 901 O O . GLY A 1 121 ? -12.342 14.138 23.844 1.00 59.72 121 GLY A O 1
ATOM 902 N N . ARG A 1 122 ? -12.514 13.121 21.836 1.00 61.44 122 ARG A N 1
ATOM 903 C CA . ARG A 1 122 ? -12.261 11.770 22.347 1.00 61.44 122 ARG A CA 1
ATOM 904 C C . ARG A 1 122 ? -10.790 11.366 22.397 1.00 61.44 122 ARG A C 1
ATOM 906 O O . ARG A 1 122 ? -10.498 10.502 23.212 1.00 61.44 122 ARG A O 1
ATOM 913 N N . LEU A 1 123 ? -9.859 11.979 21.646 1.00 52.81 123 LEU A N 1
ATOM 914 C CA . LEU A 1 123 ? -8.417 11.658 21.721 1.00 52.81 123 LEU A CA 1
ATOM 915 C C . LEU A 1 123 ? -7.459 12.795 21.281 1.00 52.81 123 LEU A C 1
ATOM 917 O O . LEU A 1 123 ? -7.786 13.629 20.439 1.00 52.81 123 LEU A O 1
ATOM 921 N N . ILE A 1 124 ? -6.247 12.760 21.862 1.00 49.22 124 ILE A N 1
ATOM 922 C CA . ILE A 1 124 ? -5.011 13.493 21.502 1.00 49.22 124 ILE A CA 1
ATOM 923 C C . ILE A 1 124 ? -4.532 13.011 20.108 1.00 49.22 124 ILE A C 1
ATOM 925 O O . ILE A 1 124 ? -4.676 11.817 19.829 1.00 49.22 124 ILE A O 1
ATOM 929 N N . PRO A 1 125 ? -3.976 13.871 19.223 1.00 48.59 125 PRO A N 1
ATOM 930 C CA . PRO A 1 125 ? -3.709 13.551 17.813 1.00 48.59 125 PRO A CA 1
ATOM 931 C C . PRO A 1 125 ? -2.512 12.598 17.631 1.00 48.59 125 PRO A C 1
ATOM 933 O O . PRO A 1 125 ? -1.459 12.981 17.138 1.00 48.59 125 PRO A O 1
ATOM 936 N N . TYR A 1 126 ? -2.654 11.334 18.027 1.00 48.09 126 TYR A N 1
ATOM 937 C CA . TYR A 1 126 ? -1.574 10.342 17.959 1.00 48.09 126 TYR A CA 1
ATOM 938 C C . TYR A 1 126 ? -1.489 9.592 16.619 1.00 48.09 126 TYR A C 1
ATOM 940 O O . TYR A 1 126 ? -0.456 9.004 16.329 1.00 48.09 126 TYR A O 1
ATOM 948 N N . GLY A 1 127 ? -2.524 9.649 15.771 1.00 43.47 127 GLY A N 1
ATOM 949 C CA . GLY A 1 127 ? -2.555 8.965 14.465 1.00 43.47 127 GLY A CA 1
ATOM 950 C C . GLY A 1 127 ? -1.889 9.716 13.303 1.00 43.47 127 GLY A C 1
ATOM 951 O O . GLY A 1 127 ? -1.933 9.235 12.175 1.00 43.47 127 GLY A O 1
ATOM 952 N N . LEU A 1 128 ? -1.315 10.899 13.552 1.00 50.38 128 LEU A N 1
ATOM 953 C CA . LEU A 1 128 ? -0.650 11.722 12.529 1.00 50.38 128 LEU A CA 1
ATOM 954 C C . LEU A 1 128 ? 0.864 11.861 12.727 1.00 50.38 128 LEU A C 1
ATOM 956 O O . LEU A 1 128 ? 1.541 12.382 11.839 1.00 50.38 128 LEU A O 1
ATOM 960 N N . HIS A 1 129 ? 1.401 11.445 13.877 1.00 48.81 129 HIS A N 1
ATOM 961 C CA . HIS A 1 129 ? 2.838 11.489 14.103 1.00 48.81 129 HIS A CA 1
ATOM 962 C C . HIS A 1 129 ? 3.486 10.322 13.362 1.00 48.81 129 HIS A C 1
ATOM 964 O O . HIS A 1 129 ? 3.258 9.165 13.686 1.00 48.81 129 HIS A O 1
ATOM 970 N N . VAL A 1 130 ? 4.315 10.647 12.371 1.00 47.09 130 VAL A N 1
ATOM 971 C CA . VAL A 1 130 ? 5.080 9.696 11.542 1.00 47.09 130 VAL A CA 1
ATOM 972 C C . VAL A 1 130 ? 6.033 8.823 12.388 1.00 47.09 130 VAL A C 1
ATOM 974 O O . VAL A 1 130 ? 6.527 7.813 11.909 1.00 47.09 130 VAL A O 1
ATOM 977 N N . GLU A 1 131 ? 6.238 9.175 13.663 1.00 49.31 131 GLU A N 1
ATOM 978 C CA . GLU A 1 131 ? 7.033 8.434 14.652 1.00 49.31 131 GLU A CA 1
ATOM 979 C C . GLU A 1 131 ? 6.202 7.552 15.606 1.00 49.31 131 GLU A C 1
ATOM 981 O O . GLU A 1 131 ? 6.743 6.987 16.558 1.00 49.31 131 GLU A O 1
ATOM 986 N N . SER A 1 132 ? 4.884 7.429 15.417 1.00 56.31 132 SER A N 1
ATOM 987 C CA . SER A 1 132 ? 4.093 6.485 16.214 1.00 56.31 132 SER A CA 1
ATOM 988 C C . SER A 1 132 ? 4.514 5.053 15.882 1.00 56.31 132 SER A C 1
ATOM 990 O O . SER A 1 132 ? 4.551 4.693 14.705 1.00 56.31 132 SER A O 1
ATOM 992 N N . SER A 1 133 ? 4.804 4.235 16.897 1.00 63.22 133 SER A N 1
ATOM 993 C CA . SER A 1 133 ? 5.256 2.858 16.678 1.00 63.22 133 SER A CA 1
ATOM 994 C C . SER A 1 133 ? 4.213 2.029 15.921 1.00 63.22 133 SER A C 1
ATOM 996 O O . SER A 1 133 ? 3.004 2.262 16.055 1.00 63.22 133 SER A O 1
ATOM 998 N N . ALA A 1 134 ? 4.652 1.032 15.147 1.00 65.12 134 ALA A N 1
ATOM 999 C CA . ALA A 1 134 ? 3.741 0.115 14.464 1.00 65.12 134 ALA A CA 1
ATOM 1000 C C . ALA A 1 134 ? 2.692 -0.518 15.395 1.00 65.12 134 ALA A C 1
ATOM 1002 O O . ALA A 1 134 ? 1.575 -0.753 14.947 1.00 65.12 134 ALA A O 1
ATOM 1003 N N . GLU A 1 135 ? 2.973 -0.737 16.688 1.00 67.50 135 GLU A N 1
ATOM 1004 C CA . GLU A 1 135 ? 1.951 -1.244 17.617 1.00 67.50 135 GLU A CA 1
ATOM 1005 C C . GLU A 1 135 ? 0.761 -0.280 17.752 1.00 67.50 135 GLU A C 1
ATOM 1007 O O . GLU A 1 135 ? -0.393 -0.716 17.768 1.00 67.50 135 GLU A O 1
ATOM 1012 N N . VAL A 1 136 ? 1.025 1.030 17.813 1.00 71.06 136 VAL A N 1
ATOM 1013 C CA . VAL A 1 136 ? -0.012 2.068 17.922 1.00 71.06 136 VAL A CA 1
ATOM 1014 C C . VAL A 1 136 ? -0.821 2.154 16.631 1.00 71.06 136 VAL A C 1
ATOM 1016 O O . VAL A 1 136 ? -2.052 2.227 16.671 1.00 71.06 136 VAL A O 1
ATOM 1019 N N . LEU A 1 137 ? -0.143 2.109 15.484 1.00 76.12 137 LEU A N 1
ATOM 1020 C CA . LEU A 1 137 ? -0.790 2.176 14.175 1.00 76.12 137 LEU A CA 1
ATOM 1021 C C . LEU A 1 137 ? -1.659 0.947 13.902 1.00 76.12 137 LEU A C 1
ATOM 1023 O O . LEU A 1 137 ? -2.818 1.098 13.512 1.00 76.12 137 LEU A O 1
ATOM 1027 N N . CYS A 1 138 ? -1.140 -0.255 14.154 1.00 78.44 138 CYS A N 1
ATOM 1028 C CA . CYS A 1 138 ? -1.873 -1.497 13.912 1.00 78.44 138 CYS A CA 1
ATOM 1029 C C . CYS A 1 138 ? -3.075 -1.650 14.853 1.00 78.44 138 CYS A C 1
ATOM 1031 O O . CYS A 1 138 ? -4.129 -2.115 14.421 1.00 78.44 138 CYS A O 1
ATOM 1033 N N . SER A 1 139 ? -2.978 -1.183 16.101 1.00 82.62 139 SER A N 1
ATOM 1034 C CA . SER A 1 139 ? -4.080 -1.280 17.073 1.00 82.62 139 SER A CA 1
ATOM 1035 C C . SER A 1 139 ? -5.198 -0.256 16.843 1.00 82.62 139 SER A C 1
ATOM 1037 O O . SER A 1 139 ? -6.310 -0.428 17.342 1.00 82.62 139 SER A O 1
ATOM 1039 N N . SER A 1 140 ? -4.932 0.820 16.099 1.00 81.50 140 SER A N 1
ATOM 1040 C CA . SER A 1 140 ? -5.916 1.879 15.877 1.00 81.50 140 SER A CA 1
ATOM 1041 C C . SER A 1 140 ? -7.009 1.439 14.891 1.00 81.50 140 SER A C 1
ATOM 1043 O O . SER A 1 140 ? -6.697 1.018 13.771 1.00 81.50 140 SER A O 1
ATOM 1045 N N . PRO A 1 141 ? -8.303 1.575 15.241 1.00 83.12 141 PRO A N 1
ATOM 1046 C CA . PRO A 1 141 ? -9.400 1.301 14.314 1.00 83.12 141 PRO A CA 1
ATOM 1047 C C . PRO A 1 141 ? -9.567 2.400 13.254 1.00 83.12 141 PRO A C 1
ATOM 1049 O O . PRO A 1 141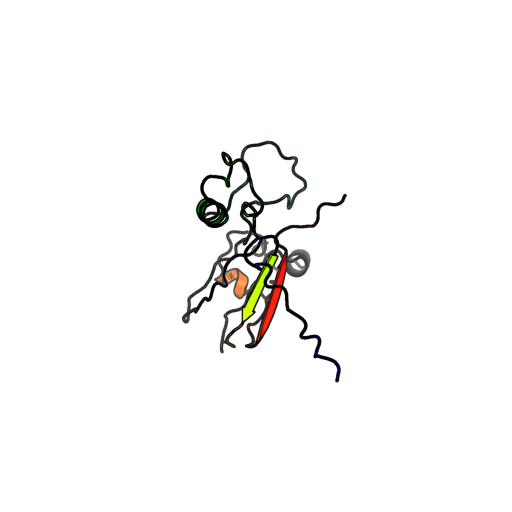 ? -10.225 2.173 12.245 1.00 83.12 141 PRO A O 1
ATOM 1052 N N . ALA A 1 142 ? -8.982 3.583 13.469 1.00 82.62 142 ALA A N 1
ATOM 1053 C CA . ALA A 1 142 ? -9.061 4.693 12.522 1.00 82.62 142 ALA A CA 1
ATOM 1054 C C . ALA A 1 142 ? -8.114 4.517 11.324 1.00 82.62 142 ALA A C 1
ATOM 1056 O O . ALA A 1 142 ? -8.310 5.159 10.297 1.00 82.62 142 ALA A O 1
ATOM 1057 N N . VAL A 1 143 ? -7.082 3.674 11.448 1.00 87.62 143 VAL A N 1
ATOM 1058 C CA . VAL A 1 143 ? -6.099 3.452 10.381 1.00 87.62 143 VAL A CA 1
ATOM 1059 C C . VAL A 1 143 ? -6.672 2.515 9.325 1.00 87.62 143 VAL A C 1
ATOM 1061 O O . VAL A 1 143 ? -7.082 1.396 9.632 1.00 87.62 143 VAL A O 1
ATOM 1064 N N . LEU A 1 144 ? -6.655 2.961 8.065 1.00 92.12 144 LEU A N 1
ATOM 1065 C CA . LEU A 1 144 ? -6.932 2.110 6.914 1.00 92.12 144 LEU A CA 1
ATOM 1066 C C . LEU A 1 144 ? -5.920 0.964 6.884 1.00 92.12 144 LEU A C 1
ATOM 1068 O O . LEU A 1 144 ? -4.714 1.194 6.807 1.00 92.12 144 LEU A O 1
ATOM 1072 N N . LYS A 1 145 ? -6.425 -0.265 6.926 1.00 93.06 145 LYS A N 1
ATOM 1073 C CA . LYS A 1 145 ? -5.632 -1.491 6.948 1.00 93.06 145 LYS A CA 1
ATOM 1074 C C . LYS A 1 145 ? -6.180 -2.480 5.933 1.00 93.06 145 LYS A C 1
ATOM 1076 O O . LYS A 1 145 ? -7.390 -2.537 5.717 1.00 93.06 145 LYS A O 1
ATOM 1081 N N . VAL A 1 146 ? -5.289 -3.267 5.346 1.00 96.06 146 VAL A N 1
ATOM 1082 C CA . VAL A 1 146 ? -5.640 -4.418 4.513 1.00 96.06 146 VAL A CA 1
ATOM 1083 C C . VAL A 1 146 ? -5.203 -5.683 5.237 1.00 96.06 146 VAL A C 1
ATOM 1085 O O . VAL A 1 146 ? -4.022 -5.838 5.543 1.00 96.06 146 VAL A O 1
ATOM 1088 N N . GLN A 1 147 ? -6.157 -6.570 5.519 1.00 96.38 147 GLN A N 1
ATOM 1089 C CA . GLN A 1 147 ? -5.877 -7.900 6.057 1.00 96.38 147 GLN A CA 1
ATOM 1090 C C . GLN A 1 147 ? -5.327 -8.789 4.930 1.00 96.38 147 GLN A C 1
ATOM 1092 O O . GLN A 1 147 ? -5.972 -8.869 3.882 1.00 96.38 147 GLN A O 1
ATOM 1097 N N . PRO A 1 148 ? -4.187 -9.479 5.112 1.00 97.31 148 PRO A N 1
ATOM 1098 C CA . PRO A 1 148 ? -3.676 -10.397 4.108 1.00 97.31 148 PRO A CA 1
ATOM 1099 C C . PRO A 1 148 ? -4.602 -11.595 3.926 1.00 97.31 148 PRO A C 1
ATOM 1101 O O . PRO A 1 148 ? -4.964 -12.273 4.890 1.00 97.31 148 PRO A O 1
ATOM 1104 N N . SER A 1 149 ? -4.926 -11.880 2.671 1.00 98.00 149 SER A N 1
ATOM 1105 C CA . SER A 1 149 ? -5.594 -13.105 2.251 1.00 98.00 149 SER A CA 1
ATOM 1106 C C . SER A 1 149 ? -4.828 -13.687 1.068 1.00 98.00 149 SER A C 1
ATOM 1108 O O . SER A 1 149 ? -4.5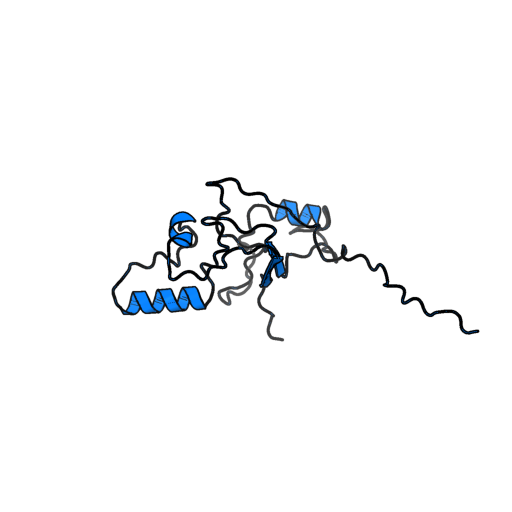05 -12.967 0.126 1.00 98.00 149 SER A O 1
ATOM 1110 N N . ALA A 1 150 ? -4.496 -14.975 1.119 1.00 98.12 150 ALA A N 1
ATOM 1111 C CA . ALA A 1 150 ? -3.704 -15.640 0.095 1.00 98.12 150 ALA A CA 1
ATOM 1112 C C . ALA A 1 150 ? -4.321 -15.453 -1.303 1.00 98.12 150 ALA A C 1
ATOM 1114 O O . ALA A 1 150 ? -5.469 -15.823 -1.547 1.00 98.12 150 ALA A O 1
ATOM 1115 N N . GLY A 1 151 ? -3.531 -14.902 -2.225 1.00 97.50 151 GLY A N 1
ATOM 1116 C CA . GLY A 1 151 ? -3.937 -14.593 -3.596 1.00 97.50 151 GLY A CA 1
ATOM 1117 C C . GLY A 1 151 ? -4.422 -13.158 -3.815 1.00 97.50 151 GLY A C 1
ATOM 1118 O O . GLY A 1 151 ? -4.444 -12.718 -4.965 1.00 97.50 151 GLY A O 1
ATOM 1119 N N . ASP A 1 152 ? -4.742 -12.411 -2.755 1.00 98.06 152 ASP A N 1
ATOM 1120 C CA . ASP A 1 152 ? -5.078 -10.992 -2.868 1.00 98.06 152 ASP A CA 1
ATOM 1121 C C . ASP A 1 152 ? -3.822 -10.145 -3.094 1.00 98.06 152 ASP A C 1
ATOM 1123 O O . ASP A 1 152 ? -2.701 -10.505 -2.714 1.00 98.06 152 ASP A O 1
ATOM 1127 N N . ALA A 1 153 ? -4.022 -8.978 -3.703 1.00 97.62 153 ALA A N 1
ATOM 1128 C CA . ALA A 1 153 ? -2.962 -8.014 -3.928 1.00 97.62 153 ALA A CA 1
ATOM 1129 C C . ALA A 1 153 ? -3.442 -6.577 -3.716 1.00 97.62 153 ALA A C 1
ATOM 1131 O O . ALA A 1 153 ? -4.595 -6.236 -3.989 1.00 97.62 153 ALA A O 1
ATOM 1132 N N . VAL A 1 154 ? -2.521 -5.723 -3.278 1.00 97.50 154 VAL A N 1
ATOM 1133 C CA . VAL A 1 154 ? -2.714 -4.280 -3.132 1.00 97.50 154 VAL A CA 1
ATOM 1134 C C . VAL A 1 154 ? -1.768 -3.563 -4.086 1.00 97.50 154 VAL A C 1
ATOM 1136 O O . VAL A 1 154 ? -0.571 -3.841 -4.119 1.00 97.50 154 VAL A O 1
ATOM 1139 N N . LEU A 1 155 ? -2.312 -2.619 -4.850 1.00 96.31 155 LEU A N 1
ATOM 1140 C CA . LEU A 1 155 ? -1.550 -1.710 -5.701 1.00 96.31 155 LEU A CA 1
ATOM 1141 C C . LEU A 1 155 ? -1.706 -0.287 -5.170 1.00 96.31 155 LEU A C 1
ATOM 1143 O O . LEU A 1 155 ? -2.831 0.185 -4.996 1.00 96.31 155 LEU A O 1
ATOM 1147 N N . PHE A 1 156 ? -0.591 0.403 -4.952 1.00 93.88 156 PHE A N 1
ATOM 1148 C CA . PHE A 1 156 ? -0.588 1.819 -4.595 1.00 93.88 156 PHE A CA 1
ATOM 1149 C C . PHE A 1 156 ? 0.504 2.589 -5.341 1.00 93.88 156 PHE A C 1
ATOM 1151 O O . PHE A 1 156 ? 1.498 2.022 -5.791 1.00 93.88 156 PHE A O 1
ATOM 1158 N N . TRP A 1 157 ? 0.290 3.895 -5.493 1.00 91.88 157 TRP A N 1
ATOM 1159 C CA . TRP A 1 157 ? 1.171 4.811 -6.210 1.00 91.88 157 TRP A CA 1
ATOM 1160 C C . TRP A 1 157 ? 1.934 5.643 -5.191 1.00 91.88 157 TRP A C 1
ATOM 1162 O O . TRP A 1 157 ? 1.326 6.230 -4.296 1.00 91.88 157 TRP A O 1
ATOM 1172 N N . ASN A 1 158 ? 3.252 5.721 -5.349 1.00 86.00 158 ASN A N 1
ATOM 1173 C CA . ASN A 1 158 ? 4.117 6.474 -4.439 1.00 86.00 158 ASN A CA 1
ATOM 1174 C C . ASN A 1 158 ? 4.154 7.970 -4.781 1.00 86.00 158 ASN A C 1
ATOM 1176 O O . ASN A 1 158 ? 4.508 8.797 -3.946 1.00 86.00 158 ASN A O 1
ATOM 1180 N N . TYR A 1 159 ? 3.740 8.319 -6.001 1.00 82.00 159 TYR A N 1
ATOM 1181 C CA . TYR A 1 159 ? 3.737 9.677 -6.522 1.00 82.00 159 TYR A CA 1
ATOM 1182 C C . TYR A 1 159 ? 2.349 10.085 -7.001 1.00 82.00 159 TYR A C 1
ATOM 1184 O O . TYR A 1 159 ? 1.665 9.331 -7.697 1.00 82.00 159 TYR A O 1
ATOM 1192 N N . ALA A 1 160 ? 1.957 11.319 -6.687 1.00 80.75 160 ALA A N 1
ATOM 1193 C CA . ALA A 1 160 ? 0.804 11.937 -7.321 1.00 80.75 160 ALA A CA 1
ATOM 1194 C C . ALA A 1 160 ? 1.142 12.312 -8.777 1.00 80.75 160 ALA A C 1
ATOM 1196 O O . ALA A 1 160 ? 2.262 12.757 -9.056 1.00 80.75 160 ALA A O 1
ATOM 1197 N N . PRO A 1 161 ? 0.191 12.188 -9.717 1.00 81.69 161 PRO A N 1
ATOM 1198 C CA . PRO A 1 161 ? 0.385 12.720 -11.055 1.00 81.69 161 PRO A CA 1
ATOM 1199 C C . PRO A 1 161 ? 0.575 14.238 -10.973 1.00 81.69 161 PRO A C 1
ATOM 1201 O O . PRO A 1 161 ? -0.171 14.939 -10.287 1.00 81.69 161 PRO A O 1
ATOM 1204 N N . ARG A 1 162 ? 1.566 14.769 -11.690 1.00 72.94 162 ARG A N 1
ATOM 1205 C CA . ARG A 1 162 ? 1.709 16.218 -11.841 1.00 72.94 162 ARG A CA 1
ATOM 1206 C C . ARG A 1 162 ? 0.582 16.712 -12.752 1.00 72.94 162 ARG A C 1
ATOM 1208 O O . ARG A 1 162 ? 0.425 16.188 -13.852 1.00 72.94 162 ARG A O 1
ATOM 1215 N N . ALA A 1 163 ? -0.189 17.704 -12.307 1.00 62.19 163 ALA A N 1
ATOM 1216 C CA . ALA A 1 163 ? -1.097 18.412 -13.205 1.00 62.19 163 ALA A CA 1
ATOM 1217 C C . ALA A 1 163 ? -0.265 19.089 -14.311 1.00 62.19 163 ALA A C 1
ATOM 1219 O O . ALA A 1 163 ? 0.735 19.748 -14.006 1.00 62.19 163 ALA A O 1
ATOM 1220 N N . GLY A 1 164 ? -0.630 18.830 -15.569 1.00 41.03 164 GLY A N 1
ATOM 1221 C CA . GLY A 1 164 ? -0.010 19.431 -16.754 1.00 41.03 164 GLY A CA 1
ATOM 1222 C C . GLY A 1 164 ? -0.387 20.890 -16.941 1.00 41.03 164 GLY A C 1
ATOM 1223 O O . GLY A 1 164 ? -1.465 21.286 -16.444 1.00 41.03 164 GLY A O 1
#

InterPro domains:
  IPR044862 Prolyl 4-hydroxylase alpha subunit, Fe(2+) 2OG dioxygenase domain [PF13640] (22-158)
  IPR045054 Prolyl 4-hydroxylase [PTHR10869] (18-161)

Foldseek 3Di:
DDDDDDPPPPPPDPLLADDDDDDDDDDPPDDDQDDFQWQFDPPPPPDDDDDDDRPGDDCVVVVLCVQPRPQADPPHVDDSSSDTQFKDKFAFQAQDPDDPKDWDLPPPQLVVLLVVCVVVVNDDSLSPPSPRGPVVRRPDPSIDIDGGDRGDMDMDGSDDDDDD

Secondary structure (DSSP, 8-state):
-PPP---------TTSS-PPPP---PPTT-------SSSB---TT-----TT---BPTTHHHHHHHHHGGGSSTTS---TT-----EEEEE--S--SS---EEETTSHHHHHHHHHHHHTT---STTS-TTS-HHHHHH-TTSEEE---TT-EEEEESSPPPP-

pLDDT: mean 71.42, std 19.0, range [35.28, 98.25]

Sequence (164 aa):
MSPNSQTQISSEPSRVFGENTHVLRYQPGQKYEAHLDSCFLSDFAGTSRTSEELLMSTGCPEFLQQAGGPNCGFQGHGGVTCGDRLATFLMYLESPEEGGETAFPRALATLTAAAAEMSQGRLIPYGLHVESSAEVLCSSPAVLKVQPSAGDAVLFWNYAPRAG

Organism: NCBI:txid582737

Radius of gyration: 20.39 Å; chains: 1; bounding box: 43×51×68 Å